Protein AF-A0A9N9IY21-F1 (afdb_monomer_lite)

Secondary structure (DSSP, 8-state):
---TTS-HHHHHHHHHHHHHH-SEEEEEEESS--TTTGGGGGGTTTHHHH----TT--PPEEEEEEET--SPPPS-HHHHHHHHHHTT-HHHHHHHHHH-SSEEEEEPPPHHHHHHT--

Structure (mmCIF, N/CA/C/O backbone):
data_AF-A0A9N9IY21-F1
#
_entry.id   AF-A0A9N9IY21-F1
#
loop_
_atom_site.group_PDB
_atom_site.id
_atom_site.type_symbol
_atom_site.label_atom_id
_atom_site.label_alt_id
_atom_site.label_comp_id
_atom_site.label_asym_id
_atom_site.label_entity_id
_atom_site.label_seq_id
_atom_site.pdbx_PDB_ins_code
_atom_site.Cartn_x
_atom_site.Cartn_y
_atom_site.Cartn_z
_atom_site.occupancy
_atom_site.B_iso_or_equiv
_atom_site.auth_seq_id
_atom_site.auth_comp_id
_atom_site.auth_asym_id
_atom_site.auth_atom_id
_atom_site.pdbx_PDB_model_num
ATOM 1 N N . ILE A 1 1 ? -0.200 16.375 0.119 1.00 45.84 1 ILE A N 1
ATOM 2 C CA . ILE A 1 1 ? -0.102 16.931 1.485 1.00 45.84 1 ILE A CA 1
ATOM 3 C C . ILE A 1 1 ? 1.344 16.720 1.889 1.00 45.84 1 ILE A C 1
ATOM 5 O O . ILE A 1 1 ? 1.691 15.633 2.317 1.00 45.84 1 ILE A O 1
ATOM 9 N N . ASP A 1 2 ? 2.184 17.698 1.566 1.00 47.28 2 ASP A N 1
ATOM 10 C CA . ASP A 1 2 ? 3.614 17.744 1.891 1.00 47.28 2 ASP A CA 1
ATOM 11 C C . ASP A 1 2 ? 3.932 19.207 2.196 1.00 47.28 2 ASP A C 1
ATOM 13 O O . ASP A 1 2 ? 4.515 19.922 1.386 1.00 47.28 2 ASP A O 1
ATOM 17 N N . ASP A 1 3 ? 3.408 19.690 3.323 1.00 49.25 3 ASP A N 1
ATOM 18 C CA . ASP A 1 3 ? 3.793 20.991 3.859 1.00 49.25 3 ASP A CA 1
ATOM 19 C C . ASP A 1 3 ? 4.935 20.758 4.862 1.00 49.25 3 ASP A C 1
ATOM 21 O O . ASP A 1 3 ? 4.709 20.110 5.889 1.00 49.25 3 ASP A O 1
ATOM 25 N N . PRO A 1 4 ? 6.155 21.262 4.606 1.00 55.31 4 PRO A N 1
ATOM 26 C CA . PRO A 1 4 ? 7.298 21.088 5.502 1.00 55.31 4 PRO A CA 1
ATOM 27 C C . PRO A 1 4 ? 7.100 21.731 6.887 1.00 55.31 4 PRO A C 1
ATOM 29 O O . PRO A 1 4 ? 7.921 21.517 7.777 1.00 55.31 4 PRO A O 1
ATOM 32 N N . LYS A 1 5 ? 6.027 22.510 7.095 1.00 57.25 5 LYS A N 1
ATOM 33 C CA . LYS A 1 5 ? 5.662 23.108 8.388 1.00 57.25 5 LYS A CA 1
ATOM 34 C C . LYS A 1 5 ? 4.628 22.302 9.180 1.00 57.25 5 LYS A C 1
ATOM 36 O O . LYS A 1 5 ? 4.332 22.664 10.319 1.00 57.25 5 LYS A O 1
ATOM 41 N N . GLN A 1 6 ? 4.058 21.235 8.617 1.00 56.59 6 GLN A N 1
ATOM 42 C CA . GLN A 1 6 ? 3.100 20.397 9.337 1.00 56.59 6 GLN A CA 1
ATOM 43 C C . GLN A 1 6 ? 3.836 19.451 10.289 1.00 56.59 6 GLN A C 1
ATOM 45 O O . GLN A 1 6 ? 4.700 18.683 9.871 1.00 56.59 6 GLN A O 1
ATOM 50 N N . SER A 1 7 ? 3.484 19.469 11.581 1.00 66.12 7 SER A N 1
ATOM 51 C CA . SER A 1 7 ? 4.022 18.467 12.502 1.00 66.12 7 SER A CA 1
ATOM 52 C C . SER A 1 7 ? 3.548 17.077 12.065 1.00 66.12 7 SER A C 1
ATOM 54 O O . SER A 1 7 ? 2.378 16.885 11.724 1.00 66.12 7 SER A O 1
ATOM 56 N N . GLN A 1 8 ? 4.454 16.100 12.082 1.00 67.19 8 GLN A N 1
ATOM 57 C CA . GLN A 1 8 ? 4.191 14.709 11.695 1.00 67.19 8 GLN A CA 1
ATOM 58 C C . GLN A 1 8 ? 2.923 14.146 12.366 1.00 67.19 8 GLN A C 1
ATOM 60 O O . GLN A 1 8 ? 2.144 13.438 11.739 1.00 67.19 8 GLN A O 1
ATOM 65 N N . GLN A 1 9 ? 2.652 14.558 13.610 1.00 71.25 9 GLN A N 1
ATOM 66 C CA . GLN A 1 9 ? 1.452 14.186 14.362 1.00 71.25 9 GLN A CA 1
ATOM 67 C C . GLN A 1 9 ? 0.141 14.652 13.706 1.00 71.25 9 GLN A C 1
ATOM 69 O O . GLN A 1 9 ? -0.852 13.925 13.745 1.00 71.25 9 GLN A O 1
ATOM 74 N N . TRP A 1 10 ? 0.102 15.851 13.114 1.00 74.50 10 TRP A N 1
ATOM 75 C CA . TRP A 1 10 ? -1.092 16.349 12.421 1.00 74.50 10 TRP A CA 1
ATOM 76 C C . TRP A 1 10 ? -1.348 15.591 11.121 1.00 74.50 10 TRP A C 1
ATOM 78 O O . TRP A 1 10 ? -2.496 15.248 10.841 1.00 74.50 10 TRP A O 1
ATOM 88 N N . ALA A 1 11 ? -0.290 15.273 10.372 1.00 74.44 11 ALA A N 1
ATOM 89 C CA . ALA A 1 11 ? -0.392 14.453 9.169 1.00 74.44 11 ALA A CA 1
ATOM 90 C C . ALA A 1 11 ? -0.938 13.052 9.497 1.00 74.44 11 AL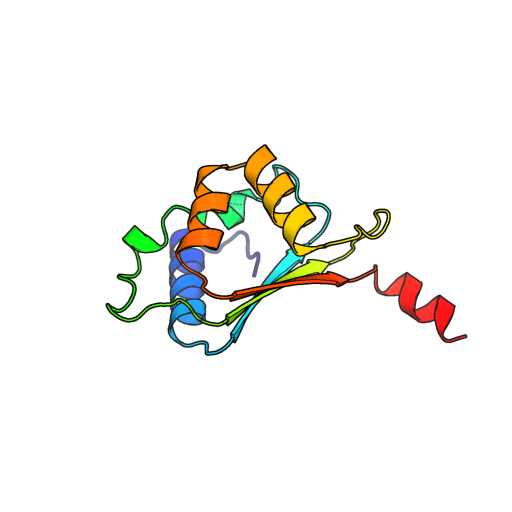A A C 1
ATOM 92 O O . ALA A 1 11 ? -1.862 12.584 8.834 1.00 74.44 11 ALA A O 1
ATOM 93 N N . THR A 1 12 ? -0.449 12.430 10.576 1.00 74.12 12 THR A N 1
ATOM 94 C CA . THR A 1 12 ? -0.955 11.142 11.073 1.00 74.12 12 THR A CA 1
ATOM 95 C C . THR A 1 12 ? -2.433 11.211 11.456 1.00 74.12 12 THR A C 1
ATOM 97 O O . THR A 1 12 ? -3.219 10.384 11.003 1.00 74.12 12 THR A O 1
ATOM 100 N N . LYS A 1 13 ? -2.848 12.215 12.244 1.00 77.62 13 LYS A N 1
ATOM 101 C CA . LYS A 1 13 ? -4.258 12.380 12.647 1.00 77.62 13 LYS A CA 1
ATOM 102 C C . LYS A 1 13 ? -5.184 12.559 11.447 1.00 77.62 13 LYS A C 1
ATOM 104 O O . LYS A 1 13 ? -6.252 11.955 11.411 1.00 77.62 13 LYS A O 1
ATOM 109 N N . LEU A 1 14 ? -4.776 13.370 10.472 1.00 81.88 14 LEU A N 1
ATOM 110 C CA . LEU A 1 14 ? -5.554 13.589 9.256 1.00 81.88 14 LEU A CA 1
ATOM 111 C C . LEU A 1 14 ? -5.648 12.310 8.416 1.00 81.88 14 LEU A C 1
ATOM 113 O O . LEU A 1 14 ? -6.726 11.983 7.935 1.00 81.88 14 LEU A O 1
ATOM 117 N N . PHE A 1 15 ? -4.549 11.563 8.293 1.00 80.69 15 PHE A N 1
ATOM 118 C CA . PHE A 1 15 ? -4.529 10.276 7.602 1.00 80.69 15 PHE A CA 1
ATOM 119 C C . PHE A 1 15 ? -5.509 9.280 8.230 1.00 80.69 15 PHE A C 1
ATOM 121 O O . PHE A 1 15 ? -6.347 8.725 7.524 1.00 80.69 15 PHE A O 1
ATOM 128 N N . ILE A 1 16 ? -5.451 9.108 9.556 1.00 78.38 16 ILE A N 1
ATOM 129 C CA . ILE A 1 16 ? -6.362 8.224 10.297 1.00 78.38 16 ILE A CA 1
ATOM 130 C C . ILE A 1 16 ? -7.809 8.677 10.122 1.00 78.38 16 ILE A C 1
ATOM 132 O O . ILE A 1 16 ? -8.675 7.852 9.864 1.00 78.38 16 ILE A O 1
ATOM 136 N N . LEU A 1 17 ? -8.081 9.981 10.219 1.00 82.50 17 LEU A N 1
ATOM 137 C CA . LEU A 1 17 ? -9.427 10.508 10.017 1.00 82.50 17 LEU A CA 1
ATOM 138 C C . LEU A 1 17 ? -9.949 10.164 8.618 1.00 82.50 17 LEU A C 1
ATOM 140 O O . LEU A 1 17 ? -11.043 9.621 8.504 1.00 82.50 17 LEU A O 1
ATOM 144 N N . CYS A 1 18 ? -9.165 10.433 7.569 1.00 84.38 18 CYS A N 1
ATOM 145 C CA . CYS A 1 18 ? -9.526 10.092 6.194 1.00 84.38 18 CYS A CA 1
ATOM 146 C C . CYS A 1 18 ? -9.762 8.589 6.028 1.00 84.38 18 CYS A C 1
ATOM 148 O O . CYS A 1 18 ? -10.724 8.199 5.375 1.00 84.38 18 CYS A O 1
ATOM 150 N N . LEU A 1 19 ? -8.919 7.755 6.630 1.00 81.75 19 LEU A N 1
ATOM 151 C CA . LEU A 1 19 ? -9.048 6.306 6.579 1.00 81.75 19 LEU A CA 1
ATOM 152 C C . LEU A 1 19 ? -10.334 5.827 7.270 1.00 81.75 19 LEU A C 1
ATOM 154 O O . LEU A 1 19 ? -11.065 5.031 6.698 1.00 81.75 19 LEU A O 1
ATOM 158 N N . THR A 1 20 ? -10.657 6.348 8.453 1.00 79.56 20 THR A N 1
ATOM 159 C CA . THR A 1 20 ? -11.826 5.912 9.234 1.00 79.56 20 THR A CA 1
ATOM 160 C C . THR A 1 20 ? -13.155 6.338 8.609 1.00 79.56 20 THR A C 1
ATOM 162 O O . THR A 1 20 ? -14.135 5.607 8.713 1.00 79.56 20 THR A O 1
ATOM 165 N N . ILE A 1 21 ? -13.220 7.513 7.971 1.00 84.62 21 ILE A N 1
ATOM 166 C CA . ILE A 1 21 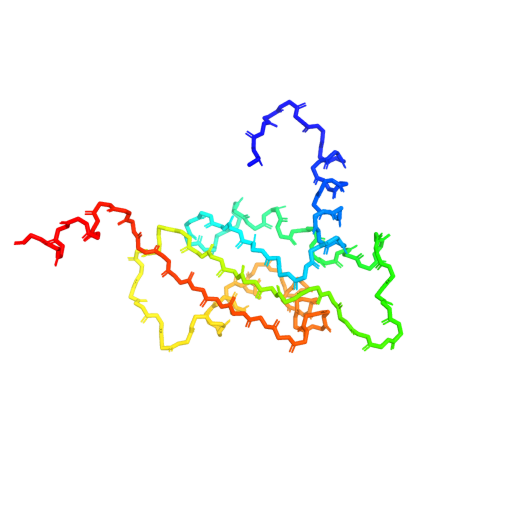? -14.477 8.026 7.390 1.00 84.62 21 ILE A CA 1
ATOM 167 C C . ILE A 1 21 ? -14.717 7.581 5.944 1.00 84.62 21 ILE A C 1
ATOM 169 O O . ILE A 1 21 ? -15.807 7.792 5.412 1.00 84.62 21 ILE A O 1
ATOM 173 N N . SER A 1 22 ? -13.702 7.037 5.274 1.00 85.50 22 SER A N 1
ATOM 174 C CA . SER A 1 22 ? -13.827 6.633 3.875 1.00 85.50 22 SER A CA 1
ATOM 175 C C . SER A 1 22 ? -14.552 5.298 3.755 1.00 85.50 22 SER A C 1
ATOM 177 O O . SER A 1 22 ? -14.394 4.420 4.592 1.00 85.50 22 SER A O 1
ATOM 179 N N . SER A 1 23 ? -15.293 5.111 2.665 1.00 87.19 23 SER A N 1
ATOM 180 C CA . SER A 1 23 ? -15.688 3.781 2.181 1.00 87.19 23 SER A CA 1
ATOM 181 C C . SER A 1 23 ? -14.650 3.206 1.210 1.00 87.19 23 SER A C 1
ATOM 183 O O . SER A 1 23 ? -14.466 1.993 1.121 1.00 87.19 23 SER A O 1
ATOM 185 N N . THR A 1 24 ? -13.947 4.082 0.485 1.00 88.25 24 THR A N 1
ATOM 186 C CA . THR A 1 24 ? -12.808 3.763 -0.382 1.00 88.25 24 THR A CA 1
ATOM 187 C C . THR A 1 24 ? -11.685 4.758 -0.121 1.00 88.25 24 THR A C 1
ATOM 189 O O . THR A 1 24 ? -11.889 5.965 -0.234 1.00 88.25 24 THR A O 1
ATOM 192 N N . PHE A 1 25 ? -10.501 4.257 0.215 1.00 86.81 25 PHE A N 1
ATOM 193 C CA . PHE A 1 25 ? -9.327 5.062 0.517 1.00 86.81 25 PHE A CA 1
ATOM 194 C C . PHE A 1 25 ? -8.305 4.969 -0.619 1.00 86.81 25 PHE A C 1
ATOM 196 O O . PHE A 1 25 ? -7.764 3.899 -0.899 1.00 86.81 25 PHE A O 1
ATOM 203 N N . ILE A 1 26 ? -8.037 6.098 -1.278 1.00 88.56 26 ILE A N 1
ATOM 204 C CA . ILE A 1 26 ? -7.067 6.174 -2.375 1.00 88.56 26 ILE A CA 1
ATOM 205 C C . ILE A 1 26 ? -5.713 6.608 -1.816 1.00 88.56 26 ILE A C 1
ATOM 207 O O . ILE A 1 26 ? -5.528 7.765 -1.432 1.00 88.56 26 ILE A O 1
ATOM 211 N N . TYR A 1 27 ? -4.753 5.688 -1.807 1.00 85.00 27 TYR A N 1
ATOM 212 C CA . TYR A 1 27 ? -3.387 5.958 -1.390 1.00 85.00 27 TYR A CA 1
ATOM 213 C C . TYR A 1 27 ? -2.514 6.306 -2.594 1.00 85.00 27 TYR A C 1
ATOM 215 O O . TYR A 1 27 ? -2.164 5.462 -3.415 1.00 85.00 27 TYR A O 1
ATOM 223 N N . ASN A 1 28 ? -2.204 7.592 -2.716 1.00 84.19 28 ASN A N 1
ATOM 224 C CA . ASN A 1 28 ? -1.580 8.169 -3.896 1.00 84.19 28 ASN A CA 1
ATOM 225 C C . ASN A 1 28 ? -0.074 8.380 -3.680 1.00 84.19 28 ASN A C 1
ATOM 227 O O . ASN A 1 28 ? 0.329 9.294 -2.956 1.00 84.19 28 ASN A O 1
ATOM 231 N N . LEU A 1 29 ? 0.738 7.541 -4.322 1.00 79.25 29 LEU A N 1
ATOM 232 C CA . LEU A 1 29 ? 2.197 7.522 -4.239 1.00 79.25 29 LEU A CA 1
ATOM 233 C C . LEU A 1 29 ? 2.813 8.119 -5.508 1.00 79.25 29 LEU A C 1
ATOM 235 O O . LEU A 1 29 ? 2.316 7.913 -6.613 1.00 79.25 29 LEU A O 1
ATOM 239 N N . SER A 1 30 ? 3.895 8.879 -5.355 1.00 68.75 30 SER A N 1
ATOM 240 C CA . SER A 1 30 ? 4.700 9.356 -6.483 1.00 68.75 30 SER A CA 1
ATOM 241 C C . SER A 1 30 ? 5.872 8.405 -6.713 1.00 68.75 30 SER A C 1
ATOM 243 O O . SER A 1 30 ? 6.593 8.115 -5.766 1.00 68.75 30 SER A O 1
ATOM 245 N N . SER A 1 31 ? 6.119 8.025 -7.967 1.00 61.56 31 SER A N 1
ATOM 246 C CA . SER A 1 31 ? 7.313 7.297 -8.411 1.00 61.56 31 SER A CA 1
ATOM 247 C C . SER A 1 31 ? 7.407 5.816 -7.994 1.00 61.56 31 SER A C 1
ATOM 249 O O . SER A 1 31 ? 6.504 5.235 -7.387 1.00 61.56 31 SER A O 1
ATOM 251 N N . ILE A 1 32 ? 8.497 5.176 -8.430 1.00 58.91 32 ILE A N 1
ATOM 252 C CA . ILE A 1 32 ? 8.890 3.808 -8.091 1.00 58.91 32 ILE A CA 1
ATOM 253 C C . ILE A 1 32 ? 9.065 3.729 -6.573 1.00 58.91 32 ILE A C 1
ATOM 255 O O . ILE A 1 32 ? 9.817 4.511 -6.003 1.00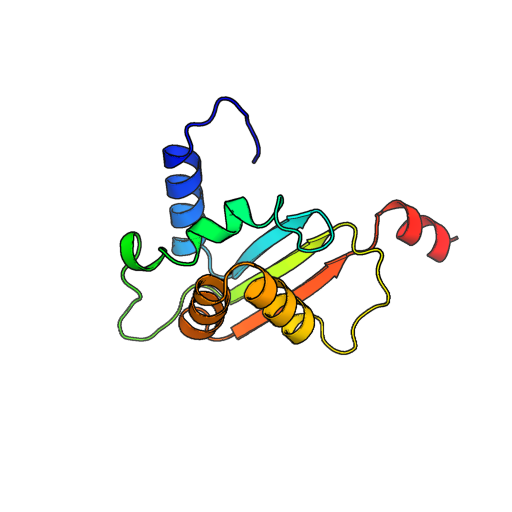 58.91 32 ILE A O 1
ATOM 259 N N . ILE A 1 33 ? 8.400 2.760 -5.940 1.00 59.56 33 ILE A N 1
ATOM 260 C CA . ILE A 1 33 ? 8.480 2.449 -4.505 1.00 59.56 33 ILE A CA 1
ATOM 261 C C . ILE A 1 33 ? 9.962 2.320 -4.099 1.00 59.56 33 ILE A C 1
ATOM 263 O O . ILE A 1 33 ? 10.598 1.292 -4.325 1.00 59.56 33 ILE A O 1
ATOM 267 N N . GLY A 1 34 ? 10.530 3.403 -3.567 1.00 55.25 34 GLY A N 1
ATOM 268 C CA . GLY A 1 34 ? 11.920 3.513 -3.134 1.00 55.25 34 GLY A CA 1
ATOM 269 C C . GLY A 1 34 ? 12.004 3.943 -1.671 1.00 55.25 34 GLY A C 1
ATOM 270 O O . GLY A 1 34 ? 11.053 4.498 -1.121 1.00 55.25 34 GLY A O 1
ATOM 271 N N . ARG A 1 35 ? 13.156 3.715 -1.022 1.00 48.34 35 ARG A N 1
ATOM 272 C CA . ARG A 1 35 ? 13.335 3.940 0.432 1.00 48.34 35 ARG A CA 1
ATOM 273 C C . ARG A 1 35 ? 12.946 5.348 0.912 1.00 48.34 35 ARG A C 1
ATOM 275 O O . ARG A 1 35 ? 12.565 5.492 2.066 1.00 48.34 35 ARG A O 1
ATOM 282 N N . ASN A 1 36 ? 13.023 6.365 0.049 1.00 48.50 36 ASN A N 1
ATOM 283 C CA . ASN A 1 36 ? 12.676 7.748 0.398 1.00 48.50 36 ASN A CA 1
ATOM 284 C C . ASN A 1 36 ? 11.161 8.038 0.367 1.00 48.50 36 ASN A C 1
ATOM 286 O O . ASN A 1 36 ? 10.698 8.893 1.117 1.00 48.50 36 ASN A O 1
ATOM 290 N N . ASP A 1 37 ? 10.382 7.318 -0.448 1.00 50.41 37 ASP A N 1
ATOM 291 C CA . ASP A 1 37 ? 8.930 7.525 -0.588 1.00 50.41 37 ASP A CA 1
ATOM 292 C C . ASP A 1 37 ? 8.123 6.713 0.447 1.00 50.41 37 ASP A C 1
ATOM 294 O O . ASP A 1 37 ? 7.014 7.083 0.838 1.00 50.41 37 ASP A O 1
ATOM 298 N N . ILE A 1 38 ? 8.719 5.636 0.967 1.00 50.53 38 ILE A N 1
ATOM 299 C CA . ILE A 1 38 ? 8.094 4.677 1.898 1.00 50.53 38 ILE A CA 1
ATOM 300 C C . ILE A 1 38 ? 8.196 5.132 3.359 1.00 50.53 38 ILE A C 1
ATOM 302 O O . ILE A 1 38 ? 7.476 4.626 4.215 1.00 50.53 38 ILE A O 1
ATOM 306 N N . GLY A 1 39 ? 8.971 6.182 3.654 1.00 42.88 39 GLY A N 1
ATOM 307 C CA . GLY A 1 39 ? 8.965 6.820 4.978 1.00 42.88 39 GLY A CA 1
ATOM 308 C C . GLY A 1 39 ? 7.568 7.284 5.432 1.00 42.88 39 GLY A C 1
ATOM 309 O O . GLY A 1 39 ? 7.334 7.462 6.624 1.00 42.88 39 GLY A O 1
ATOM 310 N N . LYS A 1 40 ? 6.609 7.423 4.502 1.00 51.88 40 LYS A N 1
ATOM 311 C CA . LYS A 1 40 ? 5.189 7.706 4.788 1.00 51.88 40 LYS A CA 1
ATOM 312 C C . LYS A 1 40 ? 4.321 6.454 4.968 1.00 51.88 40 LYS A C 1
ATOM 314 O O . LYS A 1 40 ? 3.266 6.544 5.591 1.00 51.88 40 LYS A O 1
ATOM 319 N N . LEU A 1 41 ? 4.759 5.301 4.459 1.00 52.84 41 LEU A N 1
ATOM 320 C CA . LEU A 1 41 ? 4.146 3.981 4.676 1.00 52.84 41 LEU A CA 1
ATOM 321 C C . LEU A 1 41 ? 4.416 3.441 6.090 1.00 52.84 41 LEU A C 1
ATOM 323 O O . LEU A 1 41 ? 3.685 2.571 6.553 1.00 52.84 41 LEU A O 1
ATOM 327 N N . PHE A 1 42 ? 5.352 4.065 6.816 1.00 48.91 42 PHE A N 1
ATOM 328 C CA . PHE A 1 42 ? 5.587 3.910 8.259 1.00 48.91 42 PHE A CA 1
ATOM 329 C C . PHE A 1 42 ? 4.329 4.144 9.124 1.00 48.91 42 PHE A C 1
ATOM 331 O O . PHE A 1 42 ? 4.299 3.808 10.302 1.00 48.91 42 PHE A O 1
ATOM 338 N N . LEU A 1 43 ? 3.262 4.717 8.554 1.00 52.62 43 LEU A N 1
ATOM 339 C CA . LEU A 1 43 ? 1.972 4.865 9.229 1.00 52.62 43 LEU A CA 1
ATOM 340 C C . LEU A 1 43 ? 1.124 3.585 9.212 1.00 52.62 43 LEU A C 1
ATOM 342 O O . LEU A 1 43 ? 0.192 3.500 10.004 1.00 52.62 43 LEU A O 1
ATOM 346 N N . MET A 1 44 ? 1.419 2.607 8.343 1.00 52.44 44 MET A N 1
ATOM 347 C CA . MET A 1 44 ? 0.596 1.401 8.169 1.00 52.44 44 MET A CA 1
ATOM 348 C C . MET A 1 44 ? 0.946 0.276 9.148 1.00 52.44 44 MET A C 1
ATOM 350 O O . MET A 1 44 ? 0.038 -0.414 9.610 1.00 52.44 44 MET A O 1
ATOM 354 N N . THR A 1 45 ? 2.221 0.139 9.529 1.00 53.81 45 THR A N 1
ATOM 355 C CA . THR A 1 45 ? 2.680 -0.812 10.562 1.00 53.81 45 THR A CA 1
ATOM 356 C C . THR A 1 45 ? 2.048 -0.553 11.927 1.00 53.81 45 THR A C 1
ATOM 358 O O . THR A 1 45 ? 1.869 -1.485 12.706 1.00 53.81 45 THR A O 1
ATOM 361 N N . ASP A 1 46 ? 1.646 0.693 12.187 1.00 58.47 46 ASP A N 1
ATOM 362 C CA . ASP A 1 46 ? 1.114 1.137 13.474 1.00 58.47 46 ASP A CA 1
ATOM 363 C C . ASP A 1 46 ? -0.359 1.538 13.453 1.00 58.47 46 ASP A C 1
ATOM 365 O O . ASP A 1 46 ? -0.855 2.099 14.430 1.00 58.47 46 ASP A O 1
ATOM 369 N N . LEU A 1 47 ? -1.098 1.228 12.381 1.00 58.69 47 LEU A N 1
ATOM 370 C CA . LEU A 1 47 ? -2.531 1.529 12.325 1.00 58.69 47 LEU A CA 1
ATOM 371 C C . LEU A 1 47 ? -3.271 0.965 13.538 1.00 58.69 47 LEU A C 1
ATOM 373 O O . LEU A 1 47 ? -4.083 1.670 14.120 1.00 58.69 47 LEU A O 1
ATOM 377 N N . THR A 1 48 ? -2.918 -0.226 14.019 1.00 56.12 48 THR A N 1
ATOM 378 C CA . THR A 1 48 ? -3.515 -0.798 15.237 1.00 56.12 48 THR A CA 1
ATOM 379 C C . THR A 1 48 ? -3.254 -0.016 16.516 1.00 56.12 48 THR A C 1
ATOM 381 O O . THR A 1 48 ? -4.039 -0.129 17.455 1.00 56.12 48 THR A O 1
ATOM 384 N N . LYS A 1 49 ? -2.188 0.791 16.584 1.00 61.06 49 LYS A N 1
ATOM 385 C CA . LYS A 1 49 ? -1.957 1.692 17.724 1.00 61.06 49 LYS A CA 1
ATOM 386 C C . LYS A 1 49 ? -2.893 2.896 17.711 1.00 61.06 49 LYS A C 1
ATOM 388 O O . LYS A 1 49 ? -3.070 3.536 18.745 1.00 61.06 49 LYS A O 1
ATOM 393 N N . TYR A 1 50 ? -3.480 3.211 16.559 1.00 61.75 50 TYR A N 1
ATOM 394 C CA . TYR A 1 50 ? -4.312 4.395 16.369 1.00 61.75 50 TYR A CA 1
ATOM 395 C C . TYR A 1 50 ? -5.787 4.087 16.116 1.00 61.75 50 TYR A C 1
ATOM 397 O O . TYR A 1 50 ? -6.644 4.912 16.428 1.00 61.75 50 TYR A O 1
ATOM 405 N N . ILE A 1 51 ? -6.087 2.919 15.560 1.00 63.94 51 ILE A N 1
ATOM 406 C CA . ILE A 1 51 ? -7.430 2.450 15.249 1.00 63.94 51 ILE A CA 1
ATOM 407 C C . ILE A 1 51 ? -7.564 0.991 15.664 1.00 63.94 51 ILE A C 1
ATOM 409 O O . ILE A 1 51 ? -6.779 0.136 15.264 1.00 63.94 51 ILE A O 1
ATOM 413 N N . ILE A 1 52 ? -8.588 0.712 16.467 1.00 64.25 52 ILE A N 1
ATOM 414 C CA . ILE A 1 52 ? -9.014 -0.652 16.769 1.00 64.25 52 ILE A CA 1
ATOM 415 C C . ILE A 1 52 ? -9.885 -1.087 15.586 1.00 64.25 52 ILE A C 1
ATOM 417 O O . ILE A 1 52 ? -10.933 -0.472 15.368 1.00 64.25 52 ILE A O 1
ATOM 421 N N . PRO A 1 53 ? -9.470 -2.088 14.791 1.00 63.34 53 PRO A N 1
ATOM 422 C CA . PRO A 1 53 ? -10.309 -2.600 13.718 1.00 63.34 53 PRO A CA 1
ATOM 423 C C . PRO A 1 53 ? -11.630 -3.118 14.311 1.00 63.34 53 PRO A C 1
ATOM 425 O O . PRO A 1 53 ? -11.598 -3.743 15.374 1.00 63.34 53 PRO A O 1
ATOM 428 N N . PRO A 1 54 ? -12.787 -2.880 13.671 1.00 63.41 54 PRO A N 1
ATOM 429 C CA . PRO A 1 54 ? -14.049 -3.440 14.143 1.00 63.41 54 PRO A CA 1
ATOM 430 C C . PRO A 1 54 ? -13.994 -4.976 14.140 1.00 63.41 54 PRO A C 1
ATOM 432 O O . PRO A 1 54 ? -13.357 -5.565 13.265 1.00 63.41 54 PRO A O 1
ATOM 435 N N . GLU A 1 55 ? -14.699 -5.621 15.080 1.00 59.94 55 GLU A N 1
ATOM 436 C CA . GLU A 1 55 ? -14.716 -7.090 15.267 1.00 59.94 55 GLU A CA 1
ATOM 437 C C . GLU A 1 55 ? -15.066 -7.875 13.988 1.00 59.94 55 GLU A C 1
ATOM 439 O O . GLU A 1 55 ? -14.673 -9.030 13.851 1.00 59.94 55 GLU A O 1
ATOM 444 N N . ASN A 1 56 ? -15.737 -7.230 13.024 1.00 57.66 56 ASN A N 1
ATOM 445 C CA . ASN A 1 56 ? -16.186 -7.841 11.772 1.00 57.66 56 ASN A CA 1
ATOM 446 C C . ASN A 1 56 ? -15.317 -7.521 10.540 1.00 57.66 56 ASN A C 1
ATOM 448 O O . ASN A 1 56 ? -15.689 -7.944 9.448 1.00 57.66 56 ASN A O 1
ATOM 452 N N . GLY A 1 57 ? -14.178 -6.826 10.693 1.00 59.31 57 GLY A N 1
ATOM 453 C CA . GLY A 1 57 ? -13.273 -6.479 9.585 1.00 59.31 57 GLY A CA 1
ATOM 454 C C . GLY A 1 57 ? -13.932 -5.488 8.611 1.00 59.31 57 GLY A C 1
ATOM 455 O O . GLY A 1 57 ? -15.112 -5.541 8.312 1.00 59.31 57 GLY A O 1
ATOM 456 N N . PHE A 1 58 ? -13.304 -4.472 8.060 1.00 62.72 58 PHE A N 1
ATOM 457 C CA . PHE A 1 58 ? -11.931 -4.232 7.679 1.00 62.72 58 PHE A CA 1
ATOM 458 C C . PHE A 1 58 ? -11.775 -2.705 7.604 1.00 62.72 58 PHE A C 1
ATOM 460 O O . PHE A 1 58 ? -12.742 -1.954 7.767 1.00 62.72 58 PHE A O 1
ATOM 467 N N . LEU A 1 59 ? -10.568 -2.229 7.320 1.00 75.25 59 LEU A N 1
ATOM 468 C CA . LEU A 1 59 ? -10.390 -0.859 6.842 1.00 75.25 59 LEU A CA 1
ATOM 469 C C . LEU A 1 59 ? -11.117 -0.676 5.490 1.00 75.25 59 LEU A C 1
ATOM 471 O O . LEU A 1 59 ? -11.433 -1.675 4.836 1.00 75.25 59 LEU A O 1
ATOM 475 N N . PRO A 1 60 ? -11.441 0.561 5.063 1.00 83.81 60 PRO A N 1
ATOM 476 C CA . PRO A 1 60 ? -12.103 0.783 3.776 1.00 83.81 60 PRO A CA 1
ATOM 477 C C . PRO A 1 60 ? -11.381 0.105 2.621 1.00 83.81 60 PRO A C 1
ATOM 479 O O . PRO A 1 60 ? -10.169 -0.105 2.683 1.00 83.81 60 PRO A O 1
ATOM 482 N N . ARG A 1 61 ? -12.098 -0.128 1.515 1.00 87.00 61 ARG A N 1
ATOM 483 C CA . ARG A 1 61 ? -11.473 -0.611 0.280 1.00 87.00 61 ARG A CA 1
ATOM 484 C C . ARG A 1 61 ? -10.303 0.299 -0.083 1.00 87.00 61 ARG A C 1
ATOM 486 O O . ARG A 1 61 ? -10.493 1.502 -0.265 1.00 87.00 61 ARG A O 1
ATOM 493 N N . MET A 1 62 ? -9.108 -0.262 -0.199 1.00 87.06 62 MET A N 1
ATOM 494 C CA . MET A 1 62 ? -7.910 0.513 -0.500 1.00 87.06 62 MET A CA 1
ATOM 495 C C . MET A 1 62 ? -7.599 0.461 -1.993 1.00 87.06 62 MET A C 1
ATOM 497 O O . MET A 1 62 ? -7.686 -0.585 -2.631 1.00 87.06 62 MET A O 1
ATOM 501 N N . VAL A 1 63 ? -7.215 1.602 -2.556 1.00 90.44 63 VAL A N 1
ATOM 502 C CA . VAL A 1 63 ? -6.704 1.694 -3.924 1.00 90.44 63 VAL A CA 1
ATOM 503 C C . VAL A 1 63 ? -5.362 2.403 -3.886 1.00 90.44 63 VAL A C 1
ATOM 505 O O . VAL A 1 63 ? -5.292 3.578 -3.533 1.00 90.44 63 VAL A O 1
ATOM 508 N N . VAL A 1 64 ? -4.292 1.706 -4.251 1.00 88.25 64 VAL A N 1
ATOM 509 C CA . VAL A 1 64 ? -2.957 2.289 -4.388 1.00 88.25 64 VAL A CA 1
ATOM 510 C C . VAL A 1 64 ? -2.800 2.829 -5.804 1.00 88.25 64 VAL A C 1
ATOM 512 O O . VAL A 1 64 ? -2.943 2.096 -6.781 1.00 88.25 64 VAL A O 1
ATOM 515 N N . LEU A 1 65 ? -2.470 4.111 -5.921 1.00 88.00 65 LEU A N 1
ATOM 516 C CA . LEU A 1 65 ? -2.110 4.737 -7.190 1.00 88.00 65 LEU A CA 1
ATOM 517 C C . LEU A 1 65 ? -0.610 5.011 -7.203 1.00 88.00 65 LEU A C 1
ATOM 519 O O . LEU A 1 65 ? -0.126 5.840 -6.435 1.00 88.00 65 LEU A O 1
ATOM 523 N N . LEU A 1 66 ? 0.111 4.328 -8.089 1.00 84.94 66 LEU A N 1
ATOM 524 C CA . LEU A 1 66 ? 1.528 4.554 -8.352 1.00 84.94 66 LEU A CA 1
ATOM 525 C C . LEU A 1 66 ? 1.644 5.556 -9.502 1.00 84.94 66 LEU A C 1
ATOM 527 O O . LEU A 1 66 ? 1.515 5.187 -10.670 1.00 84.94 66 LEU A O 1
ATOM 531 N N . ARG A 1 67 ? 1.824 6.840 -9.186 1.00 81.19 67 ARG A N 1
ATOM 532 C CA . ARG A 1 67 ? 1.992 7.886 -10.203 1.00 81.19 67 ARG A CA 1
ATOM 533 C C . ARG A 1 67 ? 3.371 7.847 -10.823 1.00 81.19 67 ARG A C 1
ATOM 535 O O . ARG A 1 67 ? 4.346 7.485 -10.171 1.00 81.19 67 ARG A O 1
ATOM 542 N N . ASP A 1 68 ? 3.430 8.319 -12.062 1.00 74.56 68 ASP A N 1
ATOM 543 C CA . ASP A 1 68 ? 4.660 8.423 -12.837 1.00 74.56 68 ASP A CA 1
ATOM 544 C C . ASP A 1 68 ? 5.365 7.063 -12.947 1.00 74.56 68 ASP A C 1
ATOM 546 O O . ASP A 1 68 ? 6.589 6.952 -12.870 1.00 74.56 68 ASP A O 1
ATOM 550 N N . PHE A 1 69 ? 4.568 6.002 -13.105 1.00 74.50 69 PHE A N 1
ATOM 551 C CA . PHE A 1 69 ? 5.073 4.650 -13.266 1.00 74.50 69 PHE A CA 1
ATOM 552 C C . PHE A 1 69 ? 5.690 4.513 -14.663 1.00 74.50 69 PHE A C 1
ATOM 554 O O . PHE A 1 69 ? 4.982 4.446 -15.667 1.00 74.50 69 PHE A O 1
ATOM 561 N N . MET A 1 70 ? 7.023 4.532 -14.717 1.00 66.88 70 MET A N 1
ATOM 562 C CA . MET A 1 70 ? 7.816 4.533 -15.958 1.00 66.88 70 MET A CA 1
ATOM 563 C C . MET A 1 70 ? 8.550 3.208 -16.217 1.00 66.88 70 MET A C 1
ATOM 565 O O . MET A 1 70 ? 9.416 3.143 -17.089 1.00 66.88 70 MET A O 1
ATOM 569 N N . LEU A 1 71 ? 8.244 2.159 -15.450 1.00 66.25 71 LEU A N 1
ATOM 570 C CA . LEU A 1 71 ? 8.810 0.824 -15.647 1.00 66.25 71 LEU A CA 1
ATOM 571 C C . LEU A 1 71 ? 7.985 0.019 -16.655 1.00 66.25 71 LEU A C 1
ATOM 573 O O . LEU A 1 71 ? 6.864 0.388 -17.005 1.00 66.25 71 LEU A O 1
ATOM 577 N N . VAL A 1 72 ? 8.543 -1.109 -17.103 1.00 68.88 72 VAL A N 1
ATOM 578 C CA . VAL A 1 72 ? 7.768 -2.132 -17.816 1.00 68.88 72 VAL A CA 1
ATOM 579 C C . VAL A 1 72 ? 6.567 -2.499 -16.947 1.00 68.88 72 VAL A C 1
ATOM 581 O O . VAL A 1 72 ? 6.737 -2.783 -15.761 1.00 68.88 72 VAL A O 1
ATOM 584 N N . ASN A 1 73 ? 5.365 -2.443 -17.528 1.00 73.19 73 ASN A N 1
ATOM 585 C CA . ASN A 1 73 ? 4.145 -2.800 -16.813 1.00 73.19 73 ASN A CA 1
ATOM 586 C C . ASN A 1 73 ? 4.293 -4.225 -16.263 1.00 73.19 73 ASN A C 1
ATOM 588 O O . ASN A 1 73 ? 4.514 -5.137 -17.063 1.00 73.19 73 ASN A O 1
ATOM 592 N N . PRO A 1 74 ? 4.19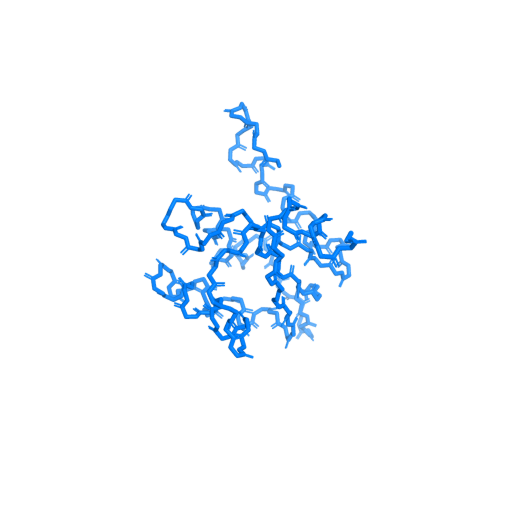7 -4.421 -14.937 1.00 82.88 74 PRO A N 1
ATOM 593 C CA . PRO A 1 74 ? 4.190 -5.755 -14.372 1.00 82.88 74 PRO A CA 1
ATOM 594 C C . PRO A 1 74 ? 2.919 -6.481 -14.813 1.00 82.88 74 PRO A C 1
ATOM 596 O O . PRO A 1 74 ? 1.878 -5.852 -15.019 1.00 82.88 74 PRO A O 1
ATOM 599 N N . ASP A 1 75 ? 2.991 -7.807 -14.885 1.00 85.38 75 ASP A N 1
ATOM 600 C CA . ASP A 1 75 ? 1.817 -8.642 -15.160 1.00 85.38 75 ASP A CA 1
ATOM 601 C C . ASP A 1 75 ? 0.739 -8.456 -14.078 1.00 85.38 75 ASP A C 1
ATOM 603 O O . ASP A 1 75 ? -0.457 -8.477 -14.365 1.00 85.38 75 ASP A O 1
ATOM 607 N N . ASN A 1 76 ? 1.172 -8.206 -12.836 1.00 89.69 76 ASN A N 1
ATOM 608 C CA . ASN A 1 76 ? 0.308 -7.898 -11.706 1.00 89.69 76 ASN A CA 1
ATOM 609 C C . ASN A 1 76 ? 0.891 -6.759 -10.850 1.00 89.69 76 ASN A C 1
ATOM 611 O O . ASN A 1 76 ? 1.942 -6.889 -10.220 1.00 89.69 76 ASN A O 1
ATOM 615 N N . PHE A 1 77 ? 0.178 -5.632 -10.796 1.00 87.12 77 PHE A N 1
ATOM 616 C CA . PHE A 1 77 ? 0.569 -4.467 -9.998 1.00 87.12 77 PHE A CA 1
ATOM 617 C C . PHE A 1 77 ? 0.476 -4.696 -8.487 1.00 87.12 77 PHE A C 1
ATOM 619 O O . PHE A 1 77 ? 1.241 -4.091 -7.735 1.00 87.12 77 PHE A O 1
ATOM 626 N N . LYS A 1 78 ? -0.448 -5.548 -8.035 1.00 89.00 78 LYS A N 1
ATOM 627 C CA . LYS A 1 78 ? -0.638 -5.864 -6.616 1.00 89.00 78 LYS A CA 1
ATOM 628 C C . LYS A 1 78 ? 0.563 -6.628 -6.071 1.00 89.00 78 LYS A C 1
ATOM 630 O O . LYS A 1 78 ? 1.114 -6.229 -5.047 1.00 89.00 78 LYS A O 1
ATOM 635 N N . ASP A 1 79 ? 1.006 -7.646 -6.805 1.00 90.12 79 ASP A N 1
ATOM 636 C CA . ASP A 1 79 ? 2.181 -8.449 -6.450 1.00 90.12 79 ASP A CA 1
ATOM 637 C C . ASP A 1 79 ? 3.445 -7.583 -6.478 1.00 90.12 79 ASP A C 1
ATOM 639 O O . ASP A 1 79 ? 4.174 -7.522 -5.491 1.00 90.12 79 ASP A O 1
ATOM 643 N N . TYR A 1 80 ? 3.625 -6.788 -7.542 1.00 87.19 80 TYR A N 1
ATOM 644 C CA . TYR A 1 80 ? 4.727 -5.827 -7.644 1.00 87.19 80 TYR A CA 1
ATOM 645 C C . TYR A 1 80 ? 4.790 -4.868 -6.443 1.00 87.19 80 TYR A C 1
ATOM 647 O O . TYR A 1 80 ? 5.866 -4.623 -5.895 1.00 87.19 80 TYR A O 1
ATOM 655 N N . PHE A 1 81 ? 3.647 -4.305 -6.034 1.00 85.50 81 PHE A N 1
ATOM 656 C CA . PHE A 1 81 ? 3.583 -3.383 -4.901 1.00 85.50 81 PHE A CA 1
ATOM 657 C C . PHE A 1 81 ? 3.967 -4.064 -3.590 1.00 85.50 81 PHE A C 1
ATOM 659 O O . PHE A 1 81 ? 4.758 -3.505 -2.834 1.00 85.50 81 PHE A O 1
ATOM 666 N N . ILE A 1 82 ? 3.440 -5.263 -3.332 1.00 86.25 82 ILE A N 1
ATOM 667 C CA . ILE A 1 82 ? 3.757 -6.018 -2.119 1.00 86.25 82 ILE A CA 1
ATOM 668 C C . ILE A 1 82 ? 5.233 -6.403 -2.079 1.00 86.25 82 ILE A C 1
ATOM 670 O O . ILE A 1 82 ? 5.861 -6.210 -1.044 1.00 86.25 82 ILE A O 1
ATOM 674 N N . ASP A 1 83 ? 5.803 -6.891 -3.179 1.00 87.25 83 ASP A N 1
ATOM 675 C CA . ASP A 1 83 ? 7.214 -7.283 -3.227 1.00 87.25 83 ASP A CA 1
ATOM 676 C C . ASP A 1 83 ? 8.130 -6.080 -2.989 1.00 87.25 83 ASP A C 1
ATOM 678 O O . ASP A 1 83 ? 9.047 -6.135 -2.170 1.00 87.25 83 ASP A O 1
ATOM 682 N N . LYS A 1 84 ? 7.827 -4.941 -3.622 1.00 82.19 84 LYS A N 1
ATOM 683 C CA . LYS A 1 84 ? 8.573 -3.697 -3.392 1.00 82.1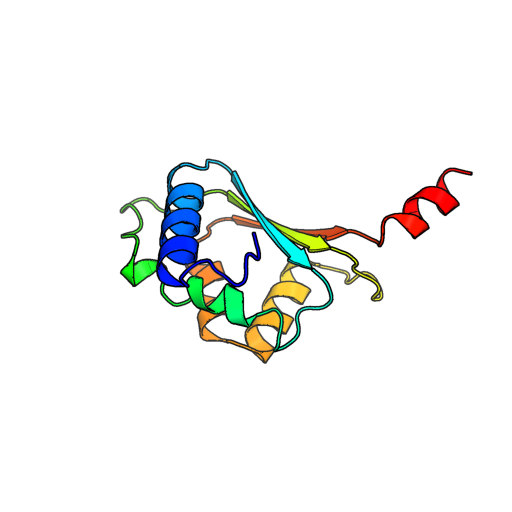9 84 LYS A CA 1
ATOM 684 C C . LYS A 1 84 ? 8.400 -3.148 -1.984 1.00 82.19 84 LYS A C 1
ATOM 686 O O . LYS A 1 84 ? 9.320 -2.518 -1.469 1.00 82.19 84 LYS A O 1
ATOM 691 N N . LEU A 1 85 ? 7.236 -3.350 -1.374 1.00 80.12 85 LEU A N 1
ATOM 692 C CA . LEU A 1 85 ? 7.013 -2.957 0.006 1.00 80.12 85 LEU A CA 1
ATOM 693 C C . LEU A 1 85 ? 7.778 -3.873 0.964 1.00 80.12 85 LEU A C 1
ATOM 695 O O . LEU A 1 85 ? 8.434 -3.353 1.854 1.00 80.12 85 LEU A O 1
ATOM 699 N N . LYS A 1 86 ? 7.788 -5.193 0.741 1.00 84.75 86 LYS A N 1
ATOM 700 C CA . LYS A 1 86 ? 8.581 -6.161 1.522 1.00 84.75 86 LYS A CA 1
ATOM 701 C C . LYS A 1 86 ? 10.078 -5.876 1.469 1.00 84.75 86 LYS A C 1
ATOM 703 O O . LYS A 1 86 ? 10.735 -5.958 2.501 1.00 84.75 86 LYS A O 1
ATOM 708 N N . ASP A 1 87 ? 10.596 -5.478 0.302 1.00 82.00 87 ASP A N 1
ATOM 709 C CA . ASP A 1 87 ? 11.997 -5.057 0.126 1.00 82.00 87 ASP A CA 1
ATOM 710 C C . ASP A 1 87 ? 12.392 -3.897 1.071 1.00 82.00 87 ASP A C 1
ATOM 712 O O . ASP A 1 87 ? 13.583 -3.648 1.289 1.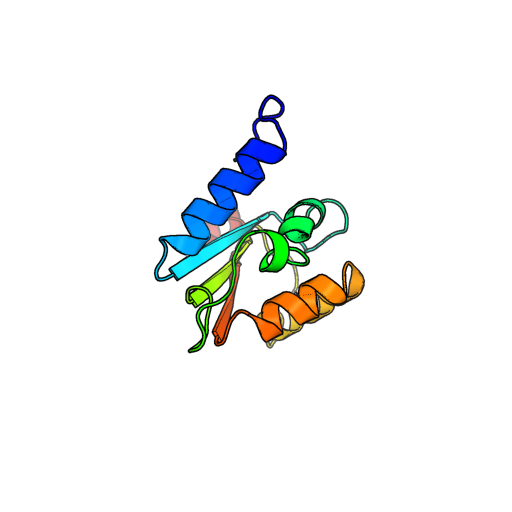00 82.00 87 ASP A O 1
ATOM 716 N N . VAL A 1 88 ? 11.415 -3.146 1.596 1.00 74.00 88 VAL A N 1
ATOM 717 C CA . VAL A 1 88 ? 11.646 -1.940 2.401 1.00 74.00 88 VAL A CA 1
ATOM 718 C C . VAL A 1 88 ? 11.130 -2.054 3.834 1.00 74.00 88 VAL A C 1
ATOM 720 O O . VAL A 1 88 ? 11.830 -1.634 4.752 1.00 74.00 88 VAL A O 1
ATOM 723 N N . ASP A 1 89 ? 9.931 -2.595 4.026 1.00 74.75 89 ASP A N 1
ATOM 724 C CA . ASP A 1 89 ? 9.279 -2.819 5.313 1.00 74.75 89 ASP A CA 1
ATOM 725 C C . ASP A 1 89 ? 8.341 -4.036 5.213 1.00 74.75 89 ASP A C 1
ATOM 727 O O . ASP A 1 89 ? 7.189 -3.952 4.772 1.00 74.75 89 ASP A O 1
ATOM 731 N N . GLU A 1 90 ? 8.858 -5.191 5.630 1.00 82.44 90 GLU A N 1
ATOM 732 C CA . GLU A 1 90 ? 8.119 -6.455 5.673 1.00 82.44 90 GLU A CA 1
ATOM 733 C C . GLU A 1 90 ? 6.871 -6.364 6.568 1.00 82.44 90 GLU A C 1
ATOM 735 O O . GLU A 1 90 ? 5.798 -6.827 6.180 1.00 82.44 90 GLU A O 1
ATOM 740 N N . GLY A 1 91 ? 6.963 -5.673 7.709 1.00 78.25 91 GLY A N 1
ATOM 741 C CA . GLY A 1 91 ? 5.838 -5.500 8.628 1.00 78.25 91 GLY A CA 1
ATOM 742 C C . GLY A 1 91 ? 4.716 -4.647 8.033 1.00 78.25 91 GLY A C 1
ATOM 743 O O . GLY A 1 91 ? 3.535 -4.906 8.279 1.00 78.25 91 GLY A O 1
ATOM 744 N N . ALA A 1 92 ? 5.053 -3.645 7.218 1.00 76.81 92 ALA A N 1
ATOM 745 C CA . ALA A 1 92 ? 4.059 -2.842 6.506 1.00 76.81 92 ALA A CA 1
ATOM 746 C C . ALA A 1 92 ? 3.317 -3.679 5.460 1.00 76.81 92 ALA A C 1
ATOM 748 O O . ALA A 1 92 ? 2.094 -3.567 5.337 1.00 76.81 92 ALA A O 1
ATOM 749 N N . ALA A 1 93 ? 4.041 -4.535 4.732 1.00 81.88 93 ALA A N 1
ATOM 750 C CA . ALA A 1 93 ? 3.446 -5.438 3.754 1.00 81.88 93 ALA A CA 1
ATOM 751 C C . ALA A 1 93 ? 2.462 -6.413 4.415 1.00 81.88 93 ALA A C 1
ATOM 753 O O . ALA A 1 93 ? 1.325 -6.541 3.954 1.00 81.88 93 ALA A O 1
ATOM 754 N N . GLU A 1 94 ? 2.858 -7.029 5.531 1.00 83.00 94 GLU A N 1
ATOM 755 C CA . GLU A 1 94 ? 1.978 -7.890 6.327 1.00 83.00 94 GLU A CA 1
ATOM 756 C C . GLU A 1 94 ? 0.758 -7.127 6.861 1.00 83.00 94 GLU A C 1
ATOM 758 O O . GLU A 1 94 ? -0.370 -7.617 6.791 1.00 83.00 94 GLU A O 1
ATOM 763 N N . GLY A 1 95 ? 0.958 -5.902 7.356 1.00 79.44 95 GLY A N 1
ATOM 764 C CA . GLY A 1 95 ? -0.112 -5.049 7.869 1.00 79.44 95 GLY A CA 1
ATOM 765 C C . GLY A 1 95 ? -1.177 -4.742 6.816 1.00 79.44 95 GLY A C 1
ATOM 766 O O . GLY A 1 95 ? -2.369 -4.898 7.087 1.00 79.44 95 GLY A O 1
ATOM 767 N N . ILE A 1 96 ? -0.773 -4.363 5.601 1.00 80.69 96 ILE A N 1
ATOM 768 C CA . ILE A 1 96 ? -1.720 -4.100 4.508 1.00 80.69 96 ILE A CA 1
ATOM 769 C C . ILE A 1 96 ? -2.521 -5.359 4.177 1.00 80.69 96 ILE A C 1
ATOM 771 O O . ILE A 1 96 ? -3.748 -5.306 4.122 1.00 80.69 96 ILE A O 1
ATOM 775 N N . GLN A 1 97 ? -1.839 -6.494 4.012 1.00 81.88 97 GLN A N 1
ATOM 776 C CA . GLN A 1 97 ? -2.489 -7.766 3.690 1.00 81.88 97 GLN A CA 1
ATOM 777 C C . GLN A 1 97 ? -3.437 -8.245 4.797 1.00 81.88 97 GLN A C 1
ATOM 779 O O . GLN A 1 97 ? -4.426 -8.915 4.512 1.00 81.88 97 GLN A O 1
ATOM 784 N N . LYS A 1 98 ? -3.153 -7.894 6.055 1.00 80.19 98 LYS A N 1
ATOM 785 C CA . LYS A 1 98 ? -3.966 -8.269 7.212 1.00 80.19 98 LYS A CA 1
ATOM 786 C C . LYS A 1 98 ? -5.194 -7.379 7.406 1.00 80.19 98 LYS A C 1
ATOM 788 O O . LYS A 1 98 ? -6.263 -7.893 7.727 1.00 80.19 98 LYS A O 1
ATOM 793 N N . TYR A 1 99 ? -5.048 -6.056 7.298 1.00 77.94 99 TYR A N 1
ATOM 794 C CA . TYR A 1 99 ? -6.106 -5.109 7.688 1.00 77.94 99 TYR A CA 1
ATOM 795 C C . TYR A 1 99 ? -7.034 -4.692 6.544 1.00 77.94 99 TYR A C 1
ATOM 797 O O . TYR A 1 99 ? -8.137 -4.205 6.810 1.00 77.94 99 TYR A O 1
ATOM 805 N N . PHE A 1 100 ? -6.621 -4.894 5.294 1.00 79.19 100 PHE A N 1
ATOM 806 C CA . PHE A 1 100 ? -7.426 -4.596 4.114 1.00 79.19 100 PHE A CA 1
ATOM 807 C C . PHE A 1 100 ? -7.836 -5.909 3.437 1.00 79.19 100 PHE A C 1
ATOM 809 O O . PHE A 1 100 ? -6.999 -6.600 2.864 1.00 79.19 100 PHE A O 1
ATOM 816 N N . SER A 1 101 ? -9.128 -6.253 3.512 1.00 69.69 101 SER A N 1
ATOM 817 C CA . SER A 1 101 ? -9.700 -7.482 2.927 1.00 69.69 101 SER A CA 1
ATOM 818 C C . SER A 1 101 ? -9.498 -7.578 1.424 1.00 69.69 101 SER A C 1
ATOM 820 O O . SER A 1 101 ? -9.318 -8.669 0.888 1.00 69.69 101 SER A O 1
ATOM 822 N N . ASP A 1 102 ? -9.558 -6.431 0.754 1.00 76.12 102 ASP A N 1
ATOM 823 C CA . ASP A 1 102 ? -9.335 -6.296 -0.670 1.00 76.12 102 ASP A CA 1
ATOM 824 C C . ASP A 1 102 ? -8.738 -4.918 -0.976 1.00 76.12 102 ASP A C 1
ATOM 826 O O . ASP A 1 102 ? -9.136 -3.891 -0.410 1.00 76.12 102 ASP A O 1
ATOM 830 N N . PHE A 1 103 ? -7.750 -4.911 -1.864 1.00 86.31 103 PHE A N 1
ATOM 831 C CA . PHE A 1 103 ? -7.119 -3.694 -2.347 1.00 86.31 103 PHE A CA 1
ATOM 832 C C . PHE A 1 103 ? -6.619 -3.876 -3.774 1.00 86.31 103 PHE A C 1
ATOM 834 O O . PHE A 1 103 ? -6.156 -4.957 -4.154 1.00 86.31 103 PHE A O 1
ATOM 841 N N . ASP A 1 104 ? -6.675 -2.783 -4.525 1.00 91.25 104 ASP A N 1
ATOM 842 C CA . ASP A 1 104 ? -6.214 -2.707 -5.905 1.00 91.25 104 ASP A CA 1
ATOM 843 C C . ASP A 1 104 ? -4.997 -1.800 -6.020 1.00 91.25 104 ASP A C 1
ATOM 845 O O . ASP A 1 104 ? -4.828 -0.853 -5.249 1.00 91.25 104 ASP A O 1
ATOM 849 N N . VAL A 1 105 ? -4.165 -2.066 -7.023 1.00 89.69 105 VAL A N 1
ATOM 850 C CA . VAL A 1 105 ? -2.989 -1.254 -7.328 1.00 89.69 105 VAL A CA 1
ATOM 851 C C . VAL A 1 105 ? -3.006 -0.895 -8.804 1.00 89.69 105 VAL A C 1
ATOM 853 O O . VAL A 1 105 ? -3.117 -1.773 -9.657 1.00 89.69 105 VAL A O 1
ATOM 856 N N . PHE A 1 106 ? -2.856 0.392 -9.107 1.00 88.88 106 PHE A N 1
ATOM 857 C CA . PHE A 1 106 ? -2.791 0.894 -10.475 1.00 88.88 106 PHE A CA 1
ATOM 858 C C . PHE A 1 106 ? -1.523 1.713 -10.699 1.00 88.88 106 PHE A C 1
ATOM 860 O O . PHE A 1 106 ? -1.245 2.663 -9.964 1.00 88.88 106 PHE A O 1
ATOM 867 N N . GLY A 1 107 ? -0.782 1.374 -11.755 1.00 85.75 107 GLY A N 1
ATOM 868 C CA . GLY A 1 107 ? 0.262 2.230 -12.308 1.00 85.75 107 GLY A CA 1
ATOM 869 C C . GLY A 1 107 ? -0.337 3.291 -13.221 1.00 85.75 107 GLY A C 1
ATOM 870 O O . GLY A 1 107 ? -0.989 2.966 -14.213 1.00 85.75 107 GLY A O 1
ATOM 871 N N . LEU A 1 108 ? -0.110 4.563 -12.902 1.00 84.06 108 LEU A N 1
ATOM 872 C CA . LEU A 1 108 ? -0.462 5.681 -13.769 1.00 84.06 108 LEU A CA 1
ATOM 873 C C . LEU A 1 108 ? 0.793 6.142 -14.520 1.00 84.06 108 LEU A C 1
ATOM 875 O O . LEU A 1 108 ? 1.781 6.508 -13.875 1.00 84.06 108 LEU A O 1
ATOM 879 N N . PRO A 1 109 ? 0.777 6.156 -15.865 1.00 78.19 109 PRO A N 1
ATOM 880 C CA . PRO A 1 109 ? 1.905 6.655 -16.635 1.00 78.19 109 PRO A CA 1
ATOM 881 C C . PRO A 1 109 ? 2.042 8.169 -16.446 1.00 78.19 109 PRO A C 1
ATOM 883 O O . PRO A 1 109 ? 1.077 8.860 -16.106 1.00 78.19 109 PRO A O 1
ATOM 886 N N . VAL A 1 110 ? 3.229 8.709 -16.725 1.00 72.94 110 VAL A N 1
ATOM 887 C CA . VAL A 1 110 ? 3.434 10.163 -16.700 1.00 72.94 110 VAL A CA 1
ATOM 888 C C . VAL A 1 110 ? 2.483 10.841 -17.683 1.00 72.94 110 VAL A C 1
ATOM 890 O O . VAL A 1 110 ? 2.394 10.458 -18.853 1.00 72.94 110 VAL A O 1
ATOM 893 N N . ALA A 1 111 ? 1.807 11.893 -17.217 1.00 67.69 111 ALA A N 1
ATOM 894 C CA . ALA A 1 111 ? 0.746 12.589 -17.949 1.00 67.69 111 ALA A CA 1
ATOM 895 C C . ALA A 1 111 ? 1.146 13.036 -19.374 1.00 67.69 111 ALA A C 1
ATOM 897 O O . ALA A 1 111 ? 0.300 13.083 -20.268 1.00 67.69 111 ALA A O 1
ATOM 898 N N . TYR A 1 112 ? 2.433 13.308 -19.619 1.00 60.06 112 TYR A N 1
ATOM 899 C CA . TYR A 1 112 ? 2.952 13.651 -20.950 1.00 60.06 112 TYR A CA 1
ATOM 900 C C . TYR A 1 112 ? 2.827 12.513 -21.981 1.00 60.06 112 TYR A C 1
ATOM 902 O O . TYR A 1 112 ? 2.554 12.784 -23.149 1.00 60.06 112 TYR A O 1
ATOM 910 N N . TYR A 1 113 ? 2.962 11.248 -21.571 1.00 54.91 113 TYR A N 1
ATOM 911 C CA . TYR A 1 113 ? 2.877 10.094 -22.477 1.00 54.91 113 TYR A CA 1
ATOM 912 C C . TYR A 1 113 ? 1.440 9.776 -22.910 1.00 54.91 113 TYR A C 1
ATOM 914 O O . TYR A 1 113 ? 1.228 9.259 -24.004 1.00 54.91 113 TYR A O 1
ATOM 922 N N . ILE A 1 114 ? 0.442 10.131 -22.093 1.00 54.28 114 ILE A N 1
ATOM 923 C CA . ILE A 1 114 ? -0.979 9.951 -22.432 1.00 54.28 114 ILE A CA 1
ATOM 924 C C . ILE A 1 114 ? -1.374 10.877 -23.592 1.00 54.28 114 ILE A C 1
ATOM 926 O O . ILE A 1 114 ? -2.108 10.470 -24.488 1.00 54.28 114 ILE A O 1
ATOM 930 N N . ARG A 1 115 ? -0.830 12.101 -23.626 1.00 47.38 115 ARG A N 1
ATOM 931 C CA . ARG A 1 115 ? -1.099 13.078 -24.694 1.00 47.38 115 ARG A CA 1
ATOM 932 C C . ARG A 1 115 ? -0.589 12.639 -26.069 1.00 47.38 115 ARG A C 1
ATOM 934 O O . ARG A 1 115 ? -1.209 12.987 -27.064 1.00 47.38 115 ARG A O 1
ATOM 941 N N . LEU A 1 116 ? 0.510 11.887 -26.124 1.00 50.03 116 LEU A N 1
ATOM 942 C CA . LEU A 1 116 ? 1.132 11.437 -27.377 1.00 50.03 116 LEU A CA 1
ATOM 943 C C . LEU A 1 116 ? 0.447 10.216 -28.007 1.00 50.03 116 LEU A C 1
ATOM 945 O O . LEU A 1 116 ? 0.693 9.939 -29.170 1.00 50.03 116 LEU A O 1
ATOM 949 N N . LYS A 1 117 ? -0.392 9.479 -27.266 1.00 48.94 117 LYS A N 1
ATOM 950 C CA . LYS A 1 117 ? -1.147 8.328 -27.801 1.00 48.94 117 LYS A CA 1
ATOM 951 C C . LYS A 1 117 ? -2.545 8.682 -28.326 1.00 48.94 117 LYS A C 1
ATOM 953 O O . LYS A 1 117 ? -3.218 7.810 -28.864 1.00 48.94 117 LYS A O 1
ATOM 958 N N . ILE A 1 118 ? -3.001 9.917 -28.113 1.00 50.94 118 ILE A N 1
ATOM 959 C CA . ILE A 1 118 ? -4.342 10.400 -28.500 1.00 50.94 118 ILE A CA 1
ATOM 960 C C . ILE A 1 118 ? -4.263 11.346 -29.724 1.00 50.94 118 ILE A C 1
ATOM 962 O O . ILE A 1 118 ? -5.290 11.789 -30.234 1.00 50.94 118 ILE A O 1
ATOM 966 N N . LEU A 1 119 ? -3.053 11.629 -30.216 1.00 45.97 119 LEU A N 1
ATOM 967 C CA . LEU A 1 119 ? -2.766 12.361 -31.455 1.00 45.97 119 LEU A CA 1
ATOM 968 C C . LEU A 1 119 ? -2.187 11.397 -32.491 1.00 45.97 119 LEU A C 1
ATOM 970 O O . LEU A 1 119 ? -2.494 11.593 -33.685 1.00 45.97 119 LEU A O 1
#

Radius of gyration: 15.32 Å; chains: 1; bounding box: 30×32×49 Å

InterPro domains:
  IPR015894 Guanylate-binding protein, N-terminal [PF02263] (5-51)
  IPR027417 P-loop containing nucleoside triphosphate hydrolase [G3DSA:3.40.50.300] (1-113)

Foldseek 3Di:
DDDVPDDPVVVLVVQLVQFQPDLEAEAEFEADLDQVRCVVLVSQLCNCVVDPAPPVAATHAYEYEYEQYPDDDDPAQLVSVLVSCCVHPVSSSVSCVPHHVHYHYDYDHHPVVVVVVVD

Organism: Funneliformis mosseae (NCBI:txid27381)

Sequence (119 aa):
IDDPKQSQQWATKLFILCLTISSTFIYNLSSIIGRNDIGKLFLMTDLTKYIIPPENGFLPRMVVLLRDFMLVNPDNFKDYFIDKLKDVDEGAAEGIQKYFSDFDVFGLPVAYYIRLKIL

pLDDT: mean 71.65, std 13.93, range [42.88, 91.25]